Protein AF-A0A368TKE2-F1 (afdb_monomer_lite)

Radius of gyration: 15.3 Å; chains: 1; boun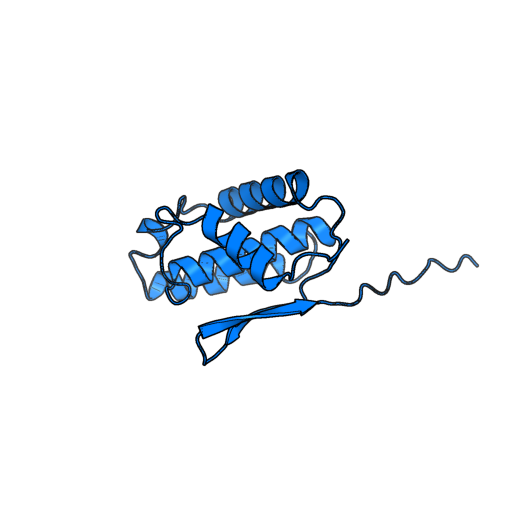ding box: 43×31×50 Å

Foldseek 3Di:
DDDDDVLVVLLVQLLVFFPDSPDACPDPLNQLSSLLLLLLLQCLQPNPVPVCNPVSVVVVVVSCVVPVCSCVGTPDPDSVVSSVVSNVVCCVPPVPDNWRWPDWDADPVRGIDTDTDDPPPVPPPDD

Structure (mmCIF, N/CA/C/O backbone):
data_AF-A0A368TKE2-F1
#
_entry.id   AF-A0A368TKE2-F1
#
loop_
_atom_site.group_PDB
_atom_site.id
_atom_site.type_symbol
_atom_site.label_atom_id
_atom_site.label_alt_id
_atom_site.label_comp_id
_atom_site.label_asym_id
_atom_site.label_entity_id
_atom_site.label_seq_id
_atom_site.pdbx_PDB_ins_code
_atom_site.Cartn_x
_atom_site.Cartn_y
_atom_site.Cartn_z
_atom_site.occupancy
_atom_site.B_iso_or_equiv
_atom_site.auth_seq_id
_atom_site.auth_comp_id
_atom_site.auth_asym_id
_atom_site.auth_atom_id
_atom_site.pdbx_PDB_model_num
ATOM 1 N N . MET A 1 1 ? -9.264 -4.136 -24.068 1.00 39.94 1 MET A N 1
ATOM 2 C CA . MET A 1 1 ? -9.585 -4.271 -22.629 1.00 39.94 1 MET A CA 1
ATOM 3 C C . MET A 1 1 ? -9.192 -2.977 -21.944 1.00 39.94 1 MET A C 1
ATOM 5 O O . MET A 1 1 ? -8.039 -2.593 -22.072 1.00 39.94 1 MET A O 1
ATOM 9 N N . ASN A 1 2 ? -10.127 -2.278 -21.294 1.00 52.50 2 ASN A N 1
ATOM 10 C CA . ASN A 1 2 ? -9.791 -1.079 -20.521 1.00 52.50 2 ASN A CA 1
ATOM 11 C C . ASN A 1 2 ? -9.019 -1.503 -19.270 1.00 52.50 2 ASN A C 1
ATOM 13 O O . ASN A 1 2 ? -9.570 -2.166 -18.392 1.00 52.50 2 ASN A O 1
ATOM 17 N N . GLU A 1 3 ? -7.743 -1.146 -19.215 1.00 75.88 3 GLU A N 1
ATOM 18 C CA . GLU A 1 3 ? -6.902 -1.351 -18.045 1.00 75.88 3 GLU A CA 1
ATOM 19 C C . GLU A 1 3 ? -7.488 -0.591 -16.842 1.00 75.88 3 GLU A C 1
ATOM 21 O O . GLU A 1 3 ? -7.908 0.566 -16.953 1.00 75.88 3 GLU A O 1
ATOM 26 N N . LYS A 1 4 ? -7.563 -1.240 -15.674 1.00 87.62 4 LYS A N 1
ATOM 27 C CA . LYS A 1 4 ? -8.101 -0.607 -14.463 1.00 87.62 4 LYS A CA 1
ATOM 28 C C . LYS A 1 4 ? -7.220 0.590 -14.077 1.00 87.62 4 LYS A C 1
ATOM 30 O O . LYS A 1 4 ? -5.990 0.508 -14.105 1.00 87.62 4 LYS A O 1
ATOM 35 N N . LYS A 1 5 ? -7.849 1.710 -13.694 1.00 92.38 5 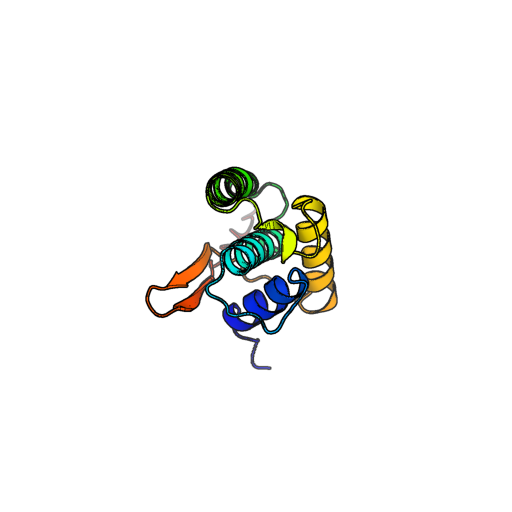LYS A N 1
ATOM 36 C CA . LYS A 1 5 ? -7.146 2.908 -13.196 1.00 92.38 5 LYS A CA 1
ATOM 37 C C . LYS A 1 5 ? -6.311 2.536 -11.966 1.00 92.38 5 LYS A C 1
ATOM 39 O O . LYS A 1 5 ? -6.881 2.001 -11.015 1.00 92.38 5 LYS A O 1
ATOM 44 N N . LEU A 1 6 ? -5.017 2.870 -11.948 1.00 93.38 6 LEU A N 1
ATOM 45 C CA . LEU A 1 6 ? -4.129 2.486 -10.841 1.00 93.38 6 LEU A CA 1
ATOM 46 C C . LEU A 1 6 ? -4.588 2.999 -9.488 1.00 93.38 6 LEU A C 1
ATOM 48 O O . LEU A 1 6 ? -4.482 2.262 -8.524 1.00 93.38 6 LEU A O 1
ATOM 52 N N . SER A 1 7 ? -5.189 4.186 -9.396 1.00 93.50 7 SER A N 1
ATOM 53 C CA . SER A 1 7 ? -5.725 4.647 -8.109 1.00 93.50 7 SER A CA 1
ATOM 54 C C . SER A 1 7 ? -6.776 3.687 -7.535 1.00 93.50 7 SER A C 1
ATOM 56 O O . SER A 1 7 ? -6.788 3.431 -6.338 1.00 93.50 7 SER A O 1
ATOM 58 N N . LYS A 1 8 ? -7.601 3.052 -8.383 1.00 93.88 8 LYS A N 1
ATOM 59 C CA . LYS A 1 8 ? -8.539 2.000 -7.953 1.00 93.88 8 LYS A CA 1
ATOM 60 C C . LYS A 1 8 ? -7.833 0.698 -7.573 1.00 93.88 8 LYS A C 1
ATOM 62 O O . LYS A 1 8 ? -8.361 -0.043 -6.751 1.00 93.88 8 LYS A O 1
ATOM 67 N N . VAL A 1 9 ? -6.701 0.388 -8.203 1.00 95.31 9 VAL A N 1
ATOM 68 C CA . VAL A 1 9 ? -5.879 -0.783 -7.860 1.00 95.31 9 VAL A CA 1
ATOM 69 C C . VAL A 1 9 ? -5.182 -0.563 -6.517 1.00 95.31 9 VAL A C 1
ATOM 71 O O . VAL A 1 9 ? -5.255 -1.430 -5.657 1.00 95.31 9 VAL A O 1
ATOM 74 N N . MET A 1 10 ? -4.608 0.619 -6.293 1.00 95.25 10 MET A N 1
ATOM 75 C CA . MET A 1 10 ? -3.947 0.987 -5.040 1.00 95.25 10 MET A CA 1
ATOM 76 C C . MET A 1 10 ? -4.918 0.978 -3.859 1.00 95.25 10 MET A C 1
ATOM 78 O O . MET A 1 10 ? -4.598 0.401 -2.829 1.00 95.25 10 MET A O 1
ATOM 82 N N . ILE A 1 11 ? -6.143 1.497 -4.030 1.00 93.88 11 ILE A N 1
ATOM 83 C CA . ILE A 1 11 ? -7.207 1.369 -3.015 1.00 93.88 11 ILE A CA 1
ATOM 84 C C . ILE A 1 11 ? -7.489 -0.099 -2.693 1.00 93.88 11 ILE A C 1
ATOM 86 O O . ILE A 1 11 ? -7.622 -0.476 -1.534 1.00 93.88 11 ILE A O 1
ATOM 90 N N . GLU A 1 12 ? -7.627 -0.932 -3.722 1.00 94.81 12 GLU A N 1
ATOM 91 C CA . GLU A 1 12 ? -7.947 -2.346 -3.547 1.00 94.81 12 GLU A CA 1
ATOM 92 C C . GLU A 1 12 ? -6.838 -3.109 -2.815 1.00 94.81 12 GLU A C 1
ATOM 94 O O . GLU A 1 12 ? -7.142 -3.959 -1.977 1.00 94.81 12 GLU A O 1
ATOM 99 N N . MET A 1 13 ? -5.578 -2.796 -3.121 1.00 96.50 13 MET A N 1
ATOM 100 C CA . MET A 1 13 ? -4.413 -3.364 -2.450 1.00 96.50 13 MET A CA 1
ATOM 101 C C . MET A 1 13 ? -4.305 -2.870 -1.007 1.00 96.50 13 MET A C 1
ATOM 103 O O . MET A 1 13 ? -4.203 -3.697 -0.108 1.00 96.50 13 MET A O 1
ATOM 107 N N . ALA A 1 14 ? -4.423 -1.563 -0.758 1.00 95.19 14 ALA A N 1
ATOM 108 C CA . ALA A 1 14 ? -4.395 -0.995 0.593 1.00 95.19 14 ALA A CA 1
ATOM 109 C C . ALA A 1 14 ? -5.466 -1.629 1.497 1.00 95.19 14 ALA A C 1
ATOM 111 O O . ALA A 1 14 ? -5.187 -2.035 2.622 1.00 95.19 14 ALA A O 1
ATOM 112 N N . LYS A 1 15 ? -6.677 -1.843 0.967 1.00 94.69 15 LYS A N 1
ATOM 113 C CA . LYS A 1 15 ? -7.768 -2.519 1.685 1.00 94.69 15 LYS A CA 1
ATOM 114 C C . LYS A 1 15 ? -7.459 -3.962 2.104 1.00 94.69 15 LYS A C 1
ATOM 116 O O . LYS A 1 15 ? -8.136 -4.464 2.992 1.00 94.69 15 LYS A O 1
ATOM 121 N N . GLN A 1 16 ? -6.460 -4.632 1.518 1.00 95.94 16 GLN A N 1
ATOM 122 C CA . GLN A 1 16 ? -6.023 -5.960 1.980 1.00 95.94 16 GLN A CA 1
ATOM 123 C C . GLN A 1 16 ? -5.286 -5.911 3.326 1.00 95.94 16 GLN A C 1
ATOM 125 O O . GLN A 1 16 ? -5.067 -6.964 3.936 1.00 95.94 16 GLN A O 1
ATOM 130 N N . LEU A 1 17 ? -4.848 -4.723 3.750 1.00 95.44 17 LEU A N 1
ATOM 131 C CA . LEU A 1 17 ? -4.086 -4.515 4.977 1.00 95.44 17 LEU A CA 1
ATOM 132 C C . LEU A 1 17 ? -4.932 -3.988 6.137 1.00 95.44 17 LEU A C 1
ATOM 134 O O . LEU A 1 17 ? -4.445 -3.983 7.259 1.00 95.44 17 LEU A O 1
ATOM 138 N N . LEU A 1 18 ? -6.182 -3.593 5.896 1.00 92.94 18 LEU A N 1
ATOM 139 C CA . LEU A 1 18 ? -7.086 -3.094 6.932 1.00 92.94 18 LEU A CA 1
ATOM 140 C C . LEU A 1 18 ? -7.874 -4.250 7.551 1.00 92.94 18 LEU A C 1
ATOM 142 O O . LEU A 1 18 ? -8.399 -5.100 6.826 1.00 92.94 18 LEU A O 1
ATOM 146 N N . LYS A 1 19 ? -8.028 -4.250 8.879 1.00 91.56 19 LYS A N 1
ATOM 147 C CA . LYS A 1 19 ? -8.955 -5.164 9.569 1.00 91.56 19 LYS A CA 1
ATOM 148 C C . LYS A 1 19 ? -10.405 -4.881 9.180 1.00 91.56 19 LYS A C 1
ATOM 150 O O . LYS A 1 19 ? -11.193 -5.818 9.056 1.00 91.56 19 LYS A O 1
ATOM 155 N N . GLN A 1 20 ? -10.741 -3.613 8.929 1.00 87.69 20 GLN A N 1
ATOM 156 C CA . GLN A 1 20 ? -12.049 -3.179 8.439 1.00 87.69 20 GLN A CA 1
ATOM 157 C C . GLN A 1 20 ? -11.927 -2.505 7.057 1.00 87.69 20 GLN A C 1
ATOM 159 O O . GLN A 1 20 ? -11.772 -1.292 6.943 1.00 87.69 20 GLN A O 1
ATOM 164 N N . PRO A 1 21 ? -12.063 -3.256 5.948 1.00 78.88 21 PRO A N 1
ATOM 165 C CA . PRO A 1 21 ? -11.838 -2.740 4.589 1.00 78.88 21 PRO A CA 1
ATOM 166 C C . PRO A 1 21 ? -12.816 -1.651 4.109 1.00 78.88 21 PRO A C 1
ATOM 168 O O . PRO A 1 21 ? -12.674 -1.140 2.991 1.00 78.88 21 PRO A O 1
ATOM 171 N N . GLN A 1 22 ? -13.855 -1.351 4.893 1.00 75.50 22 GLN A N 1
ATOM 172 C CA . GLN A 1 22 ? -14.834 -0.298 4.608 1.00 75.50 22 GLN A CA 1
ATOM 173 C C . GLN A 1 22 ? -14.462 1.052 5.233 1.00 75.50 22 GLN A C 1
ATOM 175 O O . GLN A 1 22 ? -15.147 2.036 4.959 1.00 75.50 22 GLN A O 1
ATOM 180 N N . GLU A 1 23 ? -13.393 1.110 6.031 1.00 62.75 23 GLU A N 1
ATOM 181 C CA . GLU A 1 23 ? -12.936 2.345 6.659 1.00 62.75 23 GLU A CA 1
ATOM 182 C C . GLU A 1 23 ? -12.474 3.403 5.651 1.00 62.75 23 GLU A C 1
ATOM 184 O O . GLU A 1 23 ? -12.138 3.131 4.490 1.00 62.75 23 GLU A O 1
ATOM 189 N N . ILE A 1 24 ? -12.552 4.650 6.114 1.00 60.94 24 ILE A N 1
ATOM 190 C CA . ILE A 1 24 ? -12.442 5.858 5.306 1.00 60.94 24 ILE A CA 1
ATOM 191 C C . ILE A 1 24 ? -10.986 6.038 4.842 1.00 60.94 24 ILE A C 1
ATOM 193 O O . ILE A 1 24 ? -10.076 5.932 5.659 1.00 60.94 24 ILE A O 1
ATOM 197 N N . PRO A 1 25 ? -10.744 6.400 3.567 1.00 61.03 25 PRO A N 1
ATOM 198 C CA . PRO A 1 25 ? -9.402 6.625 3.022 1.00 61.03 25 PRO A CA 1
ATOM 199 C C . PRO A 1 25 ? -8.534 7.680 3.730 1.00 61.03 25 PRO A C 1
ATOM 201 O O . PRO A 1 25 ? -7.372 7.817 3.377 1.00 61.03 25 PRO A O 1
ATOM 204 N N . SER A 1 26 ? -9.087 8.462 4.659 1.00 64.62 26 SER A N 1
ATOM 205 C CA . SER A 1 26 ? -8.412 9.589 5.312 1.00 64.62 26 SER A CA 1
ATOM 206 C C . SER A 1 26 ? -7.793 9.255 6.672 1.00 64.62 26 SER A C 1
ATOM 208 O O . SER A 1 26 ? -7.351 10.173 7.356 1.00 64.62 26 SER A O 1
ATOM 210 N N . SER A 1 27 ? -7.825 7.994 7.112 1.00 79.62 27 SER A N 1
ATOM 211 C CA . SER A 1 27 ? -7.181 7.582 8.363 1.00 79.62 27 SER A CA 1
ATOM 212 C C . SER A 1 27 ? -5.681 7.331 8.161 1.00 79.62 27 SER A C 1
ATOM 214 O O . SER A 1 27 ? -5.243 6.939 7.074 1.00 79.62 27 SER A O 1
ATOM 216 N N . GLU A 1 28 ? -4.879 7.530 9.208 1.00 88.38 28 GLU A N 1
ATOM 217 C CA . GLU A 1 28 ? -3.445 7.214 9.181 1.00 88.38 28 GLU A CA 1
ATOM 218 C C . GLU A 1 28 ? -3.161 5.735 8.845 1.00 88.38 28 GLU A C 1
ATOM 220 O O . GLU A 1 28 ? -2.318 5.492 7.972 1.00 88.38 28 GLU A O 1
ATOM 225 N N . PRO A 1 29 ? -3.919 4.746 9.371 1.00 91.06 29 PRO A N 1
ATOM 226 C CA . PRO A 1 29 ? -3.825 3.357 8.918 1.00 91.06 29 PRO A CA 1
ATOM 227 C C . PRO A 1 29 ? -4.019 3.195 7.407 1.00 91.06 29 PRO A C 1
ATOM 229 O O . PRO A 1 29 ? -3.287 2.442 6.759 1.00 91.06 29 PRO A O 1
ATOM 232 N N . PHE A 1 30 ? -4.963 3.928 6.802 1.00 91.50 30 PHE A N 1
ATOM 233 C CA . PHE A 1 30 ? -5.156 3.885 5.353 1.00 91.50 30 PHE A CA 1
ATOM 234 C C . PHE A 1 30 ? -3.971 4.504 4.602 1.00 91.50 30 PHE A C 1
ATOM 236 O O . PHE A 1 30 ? -3.546 3.958 3.581 1.00 91.50 30 PHE A O 1
ATOM 243 N N . HIS A 1 31 ? -3.415 5.616 5.091 1.00 91.06 31 HIS A N 1
ATOM 244 C CA . HIS A 1 31 ? -2.227 6.237 4.499 1.00 91.06 31 HIS A CA 1
ATOM 245 C C . HIS A 1 31 ? -1.035 5.271 4.503 1.00 91.06 31 HIS A C 1
ATOM 247 O O . HIS A 1 31 ? -0.389 5.089 3.468 1.00 91.06 31 HIS A O 1
ATOM 253 N N . VAL A 1 32 ? -0.795 4.591 5.628 1.00 92.94 32 VAL A N 1
ATOM 254 C CA . VAL A 1 32 ? 0.244 3.560 5.750 1.00 92.94 32 VAL A CA 1
ATOM 255 C C . VAL A 1 32 ? -0.036 2.389 4.810 1.00 92.94 32 VAL A C 1
ATOM 257 O O . VAL A 1 32 ? 0.846 1.977 4.057 1.00 92.94 32 VAL A O 1
ATOM 260 N N . ALA A 1 33 ? -1.273 1.895 4.755 1.00 94.75 33 ALA A N 1
ATOM 261 C CA . ALA A 1 33 ? -1.643 0.819 3.842 1.00 94.75 33 ALA A CA 1
ATOM 262 C C . ALA A 1 33 ? -1.438 1.196 2.360 1.00 94.75 33 ALA A C 1
ATOM 264 O O . ALA A 1 33 ? -0.986 0.369 1.563 1.00 94.75 33 ALA A O 1
ATOM 265 N N . LEU A 1 34 ? -1.737 2.443 1.980 1.00 94.25 34 LEU A N 1
ATOM 266 C CA . LEU A 1 34 ? -1.539 2.961 0.624 1.00 94.25 34 LEU A CA 1
ATOM 267 C C . LEU A 1 34 ? -0.051 3.103 0.272 1.00 94.25 34 LEU A C 1
ATOM 269 O O . LEU A 1 34 ? 0.354 2.780 -0.851 1.00 94.25 34 LEU A O 1
ATOM 273 N N . LEU A 1 35 ? 0.766 3.545 1.230 1.00 93.56 35 LEU A N 1
ATOM 274 C CA . LEU A 1 35 ? 2.218 3.612 1.092 1.00 93.56 35 LEU A CA 1
ATOM 275 C C . LEU A 1 35 ? 2.808 2.215 0.858 1.00 93.56 35 LEU A C 1
ATOM 277 O O . LEU A 1 35 ? 3.494 1.998 -0.141 1.00 93.56 35 LEU A O 1
ATOM 281 N N . LEU A 1 36 ? 2.462 1.243 1.708 1.00 94.94 36 LEU A N 1
ATOM 282 C CA . LEU A 1 36 ? 2.916 -0.146 1.580 1.00 94.94 36 LEU A CA 1
ATOM 283 C C . LEU A 1 36 ? 2.449 -0.788 0.266 1.00 94.94 36 LEU A C 1
ATOM 285 O O . LEU A 1 36 ? 3.209 -1.518 -0.371 1.00 94.94 36 LEU A O 1
ATOM 289 N N . ALA A 1 37 ? 1.231 -0.482 -0.193 1.00 95.75 37 ALA A N 1
ATOM 290 C CA . ALA A 1 37 ? 0.739 -0.936 -1.494 1.00 95.75 37 ALA A CA 1
ATOM 291 C C . ALA A 1 37 ? 1.552 -0.383 -2.666 1.00 95.75 37 ALA A C 1
ATOM 293 O O . ALA A 1 37 ? 1.822 -1.114 -3.620 1.00 95.75 37 ALA A O 1
ATOM 294 N N . THR A 1 38 ? 1.980 0.873 -2.573 1.00 94.31 38 THR A N 1
ATOM 295 C CA . THR A 1 38 ? 2.829 1.510 -3.586 1.00 94.31 38 THR A CA 1
ATOM 296 C C . THR A 1 38 ? 4.213 0.863 -3.628 1.00 94.31 38 THR A C 1
ATOM 298 O O . THR A 1 38 ? 4.698 0.524 -4.709 1.00 94.31 38 THR A O 1
ATOM 301 N N . VAL A 1 39 ? 4.817 0.618 -2.459 1.00 93.50 39 VAL A N 1
ATOM 302 C CA . VAL A 1 39 ? 6.108 -0.081 -2.334 1.00 93.50 39 VAL A CA 1
ATOM 303 C C . VAL A 1 39 ? 6.015 -1.490 -2.919 1.00 93.50 39 VAL A C 1
ATOM 305 O O . VAL A 1 39 ? 6.802 -1.851 -3.791 1.00 93.50 39 VAL A O 1
ATOM 308 N N . ALA A 1 40 ? 5.012 -2.272 -2.511 1.00 94.88 40 ALA A N 1
ATOM 309 C CA . ALA A 1 40 ? 4.803 -3.627 -3.013 1.00 94.88 40 ALA A CA 1
ATOM 310 C C . ALA A 1 40 ? 4.597 -3.665 -4.534 1.00 94.88 40 ALA A C 1
ATOM 312 O O . ALA A 1 40 ? 5.148 -4.529 -5.217 1.00 94.88 40 ALA A O 1
ATOM 313 N N . TRP A 1 41 ? 3.822 -2.721 -5.073 1.00 94.75 41 TRP A N 1
ATOM 314 C CA . TRP A 1 41 ? 3.598 -2.608 -6.508 1.00 94.75 41 TRP A CA 1
ATOM 315 C C . TRP A 1 41 ? 4.902 -2.378 -7.272 1.00 94.75 41 TRP A C 1
ATOM 317 O O . TRP A 1 41 ? 5.204 -3.124 -8.207 1.00 94.75 41 TRP A O 1
ATOM 327 N N . ASN A 1 42 ? 5.683 -1.377 -6.860 1.00 92.12 42 ASN A N 1
ATOM 328 C CA . ASN A 1 42 ? 6.929 -1.025 -7.530 1.00 92.12 42 ASN A CA 1
ATOM 329 C C . ASN A 1 42 ? 7.988 -2.119 -7.381 1.00 92.12 42 ASN A C 1
ATOM 331 O O . ASN A 1 42 ? 8.591 -2.481 -8.388 1.00 92.12 42 ASN A O 1
ATOM 335 N N . ARG A 1 43 ? 8.151 -2.735 -6.202 1.00 91.94 43 ARG A N 1
ATOM 336 C CA . ARG A 1 43 ? 9.075 -3.872 -6.020 1.00 91.94 43 ARG A CA 1
ATOM 337 C C . ARG A 1 43 ? 8.804 -5.010 -7.008 1.00 91.94 43 ARG A C 1
ATOM 339 O O . ARG A 1 43 ? 9.731 -5.617 -7.531 1.00 91.94 43 ARG A O 1
ATOM 346 N N . GLU A 1 44 ? 7.541 -5.249 -7.356 1.00 92.12 44 GLU A N 1
ATOM 347 C CA . GLU A 1 44 ? 7.169 -6.232 -8.382 1.00 92.12 44 GLU A CA 1
ATOM 348 C C . GLU A 1 44 ? 7.337 -5.759 -9.836 1.00 92.12 44 GLU A C 1
ATOM 350 O O . GLU A 1 44 ? 7.210 -6.574 -10.746 1.00 92.12 44 GLU A O 1
ATOM 355 N N . VAL A 1 45 ? 7.497 -4.460 -10.102 1.00 90.88 45 VAL A N 1
ATOM 356 C CA . VAL A 1 45 ? 7.698 -3.927 -11.466 1.00 90.88 45 VAL A CA 1
ATOM 357 C C . VAL A 1 45 ? 9.179 -3.703 -11.763 1.00 90.88 45 VAL A C 1
ATOM 359 O O . VAL A 1 45 ? 9.637 -4.053 -12.849 1.00 90.88 45 VAL A O 1
ATOM 362 N N . VAL A 1 46 ? 9.910 -3.106 -10.821 1.00 87.81 46 VAL A N 1
ATOM 363 C CA . VAL A 1 46 ? 11.287 -2.626 -11.012 1.00 87.81 46 VAL A CA 1
ATOM 364 C C . VAL A 1 46 ? 12.324 -3.363 -10.155 1.00 87.81 46 VAL A C 1
ATOM 366 O O . VAL A 1 46 ? 13.514 -3.200 -10.401 1.00 87.81 46 VAL A O 1
ATOM 369 N N . GLY A 1 47 ? 11.896 -4.210 -9.213 1.00 86.75 47 GLY A N 1
ATOM 370 C CA . GLY A 1 47 ? 12.777 -4.971 -8.321 1.00 86.75 47 GLY A CA 1
ATOM 371 C C . GLY A 1 47 ? 13.000 -4.320 -6.952 1.00 86.75 47 GLY A C 1
ATOM 372 O O . GLY A 1 47 ? 12.521 -3.219 -6.669 1.00 86.75 47 GLY A O 1
ATOM 373 N N . ASP A 1 48 ? 13.730 -5.028 -6.089 1.00 82.62 48 ASP A N 1
ATOM 374 C CA . ASP A 1 48 ? 13.978 -4.622 -4.698 1.00 82.62 48 ASP A CA 1
ATOM 375 C C . ASP A 1 48 ? 15.066 -3.531 -4.570 1.00 82.62 48 ASP A C 1
ATOM 377 O O . ASP A 1 48 ? 15.087 -2.809 -3.577 1.00 82.62 48 ASP A O 1
ATOM 381 N N . ASP A 1 49 ? 15.880 -3.317 -5.611 1.00 69.19 49 ASP A N 1
ATOM 382 C CA . ASP A 1 49 ? 16.959 -2.310 -5.650 1.00 69.19 49 ASP A CA 1
ATOM 383 C C . ASP A 1 49 ? 16.471 -0.877 -5.938 1.00 69.19 49 ASP A C 1
ATOM 385 O O . ASP A 1 49 ? 17.269 0.053 -6.097 1.00 69.19 49 ASP A O 1
ATOM 389 N N . PHE A 1 50 ? 15.158 -0.666 -6.054 1.00 64.88 50 PHE A N 1
ATOM 390 C CA . PHE A 1 50 ? 14.611 0.662 -6.302 1.00 64.88 50 PHE A CA 1
ATOM 391 C C . PHE A 1 50 ? 14.910 1.580 -5.108 1.00 64.88 50 PHE A C 1
ATOM 393 O O . PHE A 1 50 ? 14.376 1.377 -4.020 1.00 64.88 50 PHE A O 1
ATOM 400 N N . GLN A 1 51 ? 15.756 2.597 -5.329 1.00 52.84 51 GLN A N 1
ATOM 401 C CA . GLN A 1 51 ? 16.381 3.477 -4.321 1.00 52.84 51 GLN A CA 1
ATOM 402 C C . GLN A 1 51 ? 15.431 4.101 -3.281 1.00 52.84 51 GLN A C 1
ATOM 404 O O . GLN A 1 51 ? 15.894 4.573 -2.249 1.00 52.84 51 GLN A O 1
ATOM 409 N N . SER A 1 52 ? 14.115 4.112 -3.512 1.00 53.91 52 SER A N 1
ATOM 410 C CA . SER A 1 52 ? 13.126 4.617 -2.554 1.00 53.91 52 SER A CA 1
ATOM 411 C C . SER A 1 52 ? 12.546 3.553 -1.611 1.00 53.91 52 SER A C 1
ATOM 413 O O . SER A 1 52 ? 11.636 3.869 -0.845 1.00 53.91 52 SER A O 1
ATOM 415 N N . ASN A 1 53 ? 13.012 2.301 -1.680 1.00 57.97 53 ASN A N 1
ATOM 416 C CA . ASN A 1 53 ? 12.459 1.180 -0.916 1.00 57.97 53 ASN A CA 1
ATOM 417 C C . ASN A 1 53 ? 12.722 1.234 0.588 1.00 57.97 53 ASN A C 1
ATOM 419 O O . ASN A 1 53 ? 12.069 0.471 1.284 1.00 57.97 53 ASN A O 1
ATOM 423 N N . ASP A 1 54 ? 13.587 2.121 1.083 1.00 63.69 54 ASP A N 1
ATOM 424 C CA . ASP A 1 54 ? 13.890 2.216 2.520 1.00 63.69 54 ASP A CA 1
ATOM 425 C C . ASP A 1 54 ? 13.288 3.463 3.187 1.00 63.69 54 ASP A C 1
ATOM 427 O O . ASP A 1 54 ? 13.046 3.470 4.392 1.00 63.69 54 ASP A O 1
ATOM 431 N N . HIS A 1 55 ? 12.943 4.501 2.417 1.00 76.50 55 HIS A N 1
ATOM 432 C CA . HIS A 1 55 ? 12.395 5.747 2.975 1.00 76.50 55 HIS A CA 1
ATOM 433 C C . HIS A 1 55 ? 10.975 5.605 3.537 1.00 76.50 55 HIS A C 1
ATOM 435 O O . HIS A 1 55 ? 10.525 6.452 4.308 1.00 76.50 55 HIS A O 1
ATOM 441 N N . TYR A 1 56 ? 10.247 4.549 3.163 1.00 81.38 56 TYR A N 1
ATOM 442 C CA . TYR A 1 56 ? 8.894 4.339 3.673 1.00 81.38 56 TYR A CA 1
ATOM 443 C C . TYR A 1 56 ? 8.898 4.012 5.175 1.00 81.38 56 TYR A C 1
ATOM 445 O O . TYR A 1 56 ? 7.958 4.388 5.871 1.00 81.38 56 TYR A O 1
ATOM 453 N N . TYR A 1 57 ? 9.954 3.364 5.686 1.00 85.62 57 TYR A N 1
ATOM 454 C CA . TYR A 1 57 ? 10.080 3.063 7.111 1.00 85.62 57 TYR A CA 1
ATOM 455 C C . TYR A 1 57 ? 10.175 4.325 7.954 1.00 85.62 57 TYR A C 1
ATOM 457 O O . TYR A 1 57 ? 9.519 4.410 8.988 1.00 85.62 57 TYR A O 1
ATOM 465 N N . ASP A 1 58 ? 10.967 5.303 7.513 1.00 87.75 58 ASP A N 1
ATOM 466 C CA . ASP A 1 58 ? 11.114 6.569 8.229 1.00 87.75 58 ASP A CA 1
ATOM 467 C C . ASP A 1 58 ? 9.776 7.312 8.286 1.00 87.75 58 ASP A C 1
ATOM 469 O O . ASP A 1 58 ? 9.379 7.786 9.347 1.00 87.75 58 ASP A O 1
ATOM 473 N N . LEU A 1 59 ? 9.027 7.329 7.178 1.00 87.69 59 LEU A N 1
ATOM 474 C CA . LEU A 1 59 ? 7.699 7.942 7.138 1.00 87.69 59 LEU A CA 1
ATOM 475 C C . LEU A 1 59 ? 6.708 7.240 8.078 1.00 87.69 59 LEU A C 1
ATOM 477 O O . LEU A 1 59 ? 5.991 7.909 8.816 1.00 87.69 59 LEU A O 1
ATOM 481 N N . ILE A 1 60 ? 6.681 5.904 8.087 1.00 90.62 60 ILE A N 1
ATOM 482 C CA . ILE A 1 60 ? 5.818 5.136 8.997 1.00 90.62 60 ILE A CA 1
ATOM 483 C C . ILE A 1 60 ? 6.204 5.381 10.457 1.00 90.62 60 ILE A C 1
ATOM 485 O O . ILE A 1 60 ? 5.322 5.563 11.287 1.00 90.62 60 ILE A O 1
ATOM 489 N N . ARG A 1 61 ? 7.502 5.437 10.772 1.00 89.88 61 ARG A N 1
ATOM 490 C CA . ARG A 1 61 ? 7.984 5.731 12.130 1.00 89.88 61 ARG A CA 1
ATOM 491 C C . ARG A 1 61 ? 7.570 7.116 12.609 1.00 89.88 61 ARG A C 1
ATOM 493 O O . ARG A 1 61 ? 7.292 7.279 13.791 1.00 89.88 61 ARG A O 1
ATOM 500 N N . GLU A 1 62 ? 7.545 8.116 11.731 1.00 90.12 62 GLU A N 1
ATOM 501 C CA . GLU A 1 62 ? 7.029 9.440 12.094 1.00 90.12 62 GLU A CA 1
ATOM 502 C C . GLU A 1 62 ? 5.521 9.401 12.375 1.00 90.12 62 GLU A C 1
ATOM 504 O O . GLU A 1 62 ? 5.084 9.984 13.361 1.00 90.12 62 GLU A O 1
ATOM 509 N N . ILE A 1 63 ? 4.736 8.661 11.584 1.00 88.50 63 ILE A N 1
ATOM 510 C CA . ILE A 1 63 ? 3.292 8.478 11.826 1.00 88.50 63 ILE A CA 1
ATOM 511 C C . ILE A 1 63 ? 3.056 7.759 13.165 1.00 88.50 63 ILE A C 1
ATOM 513 O O . ILE A 1 63 ? 2.307 8.244 14.005 1.00 88.50 63 ILE A O 1
ATOM 517 N N . GLU A 1 64 ? 3.765 6.658 13.418 1.00 90.06 64 GLU A N 1
ATOM 518 C CA . GLU A 1 64 ? 3.661 5.873 14.657 1.00 90.06 64 GLU A CA 1
ATOM 519 C C . GLU A 1 64 ? 3.950 6.703 15.921 1.00 90.06 64 GLU A C 1
ATOM 521 O O . GLU A 1 64 ? 3.341 6.485 16.968 1.00 90.06 64 GLU A O 1
ATOM 526 N N . LYS A 1 65 ? 4.847 7.695 15.845 1.00 90.06 65 LYS A N 1
ATOM 527 C CA . LYS A 1 65 ? 5.098 8.616 16.968 1.00 90.06 65 LYS A CA 1
ATOM 528 C C . LYS A 1 65 ? 3.886 9.488 17.307 1.00 90.06 65 LYS A C 1
ATOM 530 O O . LYS A 1 65 ? 3.782 9.946 18.446 1.00 90.06 65 LYS A O 1
ATOM 535 N N . HIS A 1 66 ? 3.023 9.764 16.332 1.00 86.88 66 HIS A N 1
ATOM 536 C CA . HIS A 1 66 ? 1.857 10.633 16.472 1.00 86.88 66 HIS A CA 1
ATOM 537 C C . HIS A 1 66 ? 0.556 9.861 16.719 1.00 86.88 66 HIS A C 1
ATOM 539 O O . HIS A 1 66 ? -0.322 10.396 17.398 1.00 86.88 66 HIS A O 1
ATOM 545 N N . ASP A 1 67 ? 0.472 8.609 16.267 1.00 85.62 67 ASP A N 1
ATOM 546 C CA . ASP A 1 67 ? -0.658 7.711 16.499 1.00 85.62 67 ASP A CA 1
ATOM 547 C C . ASP A 1 67 ? -0.204 6.377 17.125 1.00 85.62 67 ASP A C 1
ATOM 549 O O . ASP A 1 67 ? 0.143 5.422 16.423 1.00 85.62 67 ASP A O 1
ATOM 553 N N . PRO A 1 68 ? -0.234 6.276 18.469 1.00 79.75 68 PRO A N 1
ATOM 554 C CA .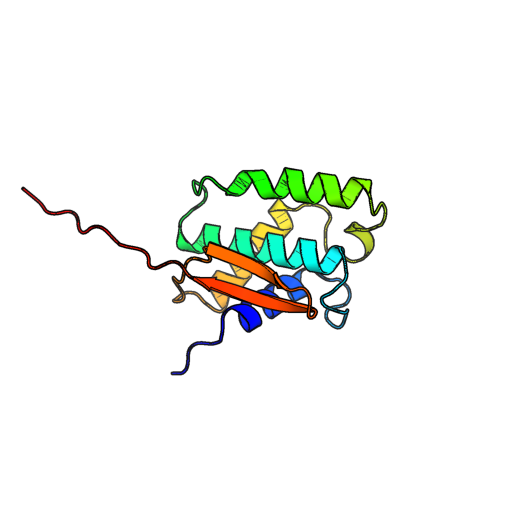 PRO A 1 68 ? 0.151 5.063 19.187 1.00 79.75 68 PRO A CA 1
ATOM 555 C C . PRO A 1 68 ? -0.734 3.842 18.902 1.00 79.75 68 PRO A C 1
ATOM 557 O O . PRO A 1 68 ? -0.349 2.734 19.275 1.00 79.75 68 PRO A O 1
ATOM 560 N N . VAL A 1 69 ? -1.917 4.026 18.301 1.00 87.12 69 VAL A N 1
ATOM 561 C CA . VAL A 1 69 ? -2.861 2.942 17.978 1.00 87.12 69 VAL A CA 1
ATOM 562 C C . VAL A 1 69 ? -2.924 2.645 16.478 1.00 87.12 69 VAL A C 1
ATOM 564 O O . VAL A 1 69 ? -3.729 1.819 16.058 1.00 87.12 69 VAL A O 1
ATOM 567 N N . LEU A 1 70 ? -2.022 3.223 15.674 1.00 89.00 70 LEU A N 1
ATOM 568 C CA . LEU A 1 70 ? -1.917 3.028 14.220 1.00 89.00 70 LEU A CA 1
ATOM 569 C C . LEU A 1 70 ? -2.081 1.562 13.777 1.00 89.00 70 LEU A C 1
ATOM 571 O O . LEU A 1 70 ? -2.749 1.248 12.789 1.00 89.00 70 LEU A O 1
ATOM 575 N N . TRP A 1 71 ? -1.431 0.645 14.493 1.00 92.50 71 TRP A N 1
ATOM 576 C CA . TRP A 1 71 ? -1.386 -0.773 14.138 1.00 92.50 71 TRP A CA 1
ATOM 577 C C . TRP A 1 71 ? -2.657 -1.543 14.506 1.00 92.50 71 TRP A C 1
ATOM 579 O O . TRP A 1 71 ? -2.877 -2.642 13.987 1.00 92.50 71 TRP A O 1
ATOM 589 N N . ASP A 1 72 ? -3.511 -0.989 15.369 1.00 91.81 72 ASP A N 1
ATOM 590 C CA . ASP A 1 72 ? -4.729 -1.657 15.824 1.00 91.81 72 ASP A CA 1
ATOM 591 C C . ASP A 1 72 ? -5.742 -1.836 14.693 1.00 91.81 72 ASP A C 1
ATOM 593 O O . ASP A 1 72 ? -6.499 -2.806 14.723 1.00 91.81 72 ASP A O 1
ATOM 597 N N . ASP A 1 73 ? -5.669 -1.024 13.639 1.00 91.44 73 ASP A N 1
ATOM 598 C CA . ASP A 1 73 ? -6.555 -1.114 12.471 1.00 91.44 73 ASP A CA 1
ATOM 599 C C . ASP A 1 73 ? -5.930 -1.874 11.287 1.00 91.44 73 ASP A C 1
ATOM 601 O O . ASP A 1 73 ? -6.618 -2.238 10.324 1.00 91.44 73 ASP A O 1
ATOM 605 N N . LEU A 1 74 ? -4.636 -2.198 11.370 1.00 92.75 74 LEU A N 1
ATOM 606 C CA . LEU A 1 74 ? -3.909 -2.967 10.361 1.00 92.75 74 LEU A CA 1
ATOM 607 C C . LEU A 1 74 ? -3.869 -4.463 10.696 1.00 92.75 74 LEU A C 1
ATOM 609 O O . LEU A 1 74 ? -3.923 -4.887 11.849 1.00 92.75 74 LEU A O 1
ATOM 613 N N . VAL A 1 75 ? -3.764 -5.303 9.666 1.00 94.50 75 VAL A N 1
ATOM 614 C CA . VAL A 1 75 ? -3.706 -6.772 9.809 1.00 94.50 75 VAL A CA 1
ATOM 615 C C . VAL A 1 75 ? -2.403 -7.276 10.441 1.00 94.50 75 VAL A C 1
ATOM 617 O O . VAL A 1 75 ? -2.345 -8.433 10.851 1.00 94.50 75 VAL A O 1
ATOM 620 N N . SER A 1 76 ? -1.359 -6.448 10.478 1.00 94.94 76 SER A N 1
ATOM 621 C CA . SER A 1 76 ? -0.055 -6.742 11.077 1.00 94.94 76 SER A CA 1
ATOM 622 C C . SER A 1 76 ? 0.688 -5.435 11.368 1.00 94.94 76 SER A C 1
ATOM 624 O O . SER A 1 76 ? 0.424 -4.425 10.718 1.00 94.94 76 SER A O 1
ATOM 626 N N . SER A 1 77 ? 1.649 -5.472 12.292 1.00 92.31 77 SER A N 1
ATOM 627 C CA . SER A 1 77 ? 2.657 -4.418 12.485 1.00 92.31 77 SER A CA 1
ATOM 628 C C . SER A 1 77 ? 3.964 -4.684 11.723 1.00 92.31 77 SER A C 1
ATOM 630 O O . SER A 1 77 ? 4.836 -3.823 11.644 1.00 92.31 77 SER A O 1
ATOM 632 N N . ASP A 1 78 ? 4.107 -5.866 11.116 1.00 94.31 78 ASP A N 1
ATOM 633 C CA . ASP A 1 78 ? 5.250 -6.207 10.269 1.00 94.31 78 ASP A CA 1
ATOM 634 C C . ASP A 1 78 ? 5.027 -5.692 8.838 1.00 94.31 78 ASP A C 1
ATOM 636 O O . ASP A 1 78 ? 4.273 -6.271 8.044 1.00 94.31 78 ASP A O 1
ATOM 640 N N . CYS A 1 79 ? 5.700 -4.587 8.512 1.00 93.00 79 CYS A N 1
ATOM 641 C CA . CYS A 1 79 ? 5.629 -3.949 7.201 1.00 93.00 79 CYS A CA 1
ATOM 642 C C . CYS A 1 79 ? 6.092 -4.862 6.059 1.00 93.00 79 CYS A C 1
ATOM 644 O O . CYS A 1 79 ? 5.460 -4.869 5.003 1.00 93.00 79 CYS A O 1
ATOM 646 N N . GLU A 1 80 ? 7.148 -5.656 6.248 1.00 92.94 80 GLU A N 1
ATOM 647 C CA . GLU A 1 80 ? 7.683 -6.519 5.185 1.00 92.94 80 GLU A CA 1
ATOM 648 C C . GLU A 1 80 ? 6.789 -7.736 4.955 1.00 92.94 80 GLU A C 1
ATOM 650 O O . GLU A 1 80 ? 6.583 -8.146 3.807 1.00 92.94 80 GLU A O 1
ATOM 655 N N . ALA A 1 81 ? 6.162 -8.264 6.010 1.00 95.69 81 ALA A N 1
ATOM 656 C CA . ALA A 1 81 ? 5.116 -9.273 5.862 1.00 95.69 81 ALA A CA 1
ATOM 657 C C . ALA A 1 81 ? 3.914 -8.727 5.070 1.00 95.69 81 ALA A C 1
ATOM 659 O O . ALA A 1 81 ? 3.395 -9.397 4.169 1.00 95.69 81 ALA A O 1
ATOM 660 N N . MET A 1 82 ? 3.488 -7.490 5.348 1.00 96.50 82 MET A N 1
ATOM 661 C CA . MET A 1 82 ? 2.403 -6.838 4.606 1.00 96.50 82 MET A CA 1
ATOM 662 C C . MET A 1 82 ? 2.777 -6.547 3.149 1.00 96.50 82 MET A C 1
ATOM 664 O O . MET A 1 82 ? 1.981 -6.825 2.249 1.00 96.50 82 MET A O 1
ATOM 668 N N . ILE A 1 83 ? 3.990 -6.055 2.886 1.00 95.50 83 ILE A N 1
ATOM 669 C CA . ILE A 1 83 ? 4.500 -5.863 1.524 1.00 95.50 83 ILE A CA 1
ATOM 670 C C . ILE A 1 83 ? 4.517 -7.198 0.784 1.00 95.50 83 ILE A C 1
ATOM 672 O O . ILE A 1 83 ? 3.984 -7.283 -0.319 1.00 95.50 83 ILE A O 1
ATOM 676 N N . SER A 1 84 ? 5.044 -8.258 1.396 1.00 96.00 84 SER A N 1
ATOM 677 C CA . SER A 1 84 ? 5.094 -9.598 0.799 1.00 96.00 84 SER A CA 1
ATOM 678 C C . SER A 1 84 ? 3.702 -10.110 0.411 1.00 96.00 84 SER A C 1
ATOM 680 O O . SER A 1 84 ? 3.511 -10.565 -0.722 1.00 96.00 84 SER A O 1
ATOM 682 N N . LYS A 1 85 ? 2.704 -9.936 1.291 1.00 97.62 85 LYS A N 1
ATOM 683 C CA . LYS A 1 85 ? 1.289 -10.238 1.007 1.00 97.62 85 LYS A CA 1
ATOM 684 C C . LYS A 1 85 ? 0.768 -9.462 -0.208 1.00 97.62 85 LYS A C 1
ATOM 686 O O . LYS A 1 85 ? 0.087 -10.022 -1.068 1.00 97.62 85 LYS A O 1
ATOM 691 N N . LEU A 1 86 ? 1.077 -8.170 -0.307 1.00 97.75 86 LEU A N 1
ATOM 692 C CA . LEU A 1 86 ? 0.630 -7.332 -1.424 1.00 97.75 86 LEU A CA 1
ATOM 693 C C . LEU A 1 86 ? 1.351 -7.640 -2.740 1.00 97.75 86 LEU A C 1
ATOM 695 O O . LEU A 1 86 ? 0.726 -7.584 -3.801 1.00 97.75 86 LEU A O 1
ATOM 699 N N . ARG A 1 87 ? 2.634 -8.013 -2.688 1.00 96.00 87 ARG A N 1
ATOM 700 C CA . ARG A 1 87 ? 3.391 -8.492 -3.852 1.00 96.00 87 ARG A CA 1
ATOM 701 C C . ARG A 1 87 ? 2.740 -9.752 -4.425 1.00 96.00 87 ARG A C 1
ATOM 703 O O . ARG A 1 87 ? 2.497 -9.831 -5.627 1.00 96.00 87 ARG A O 1
ATOM 710 N N . GLU A 1 88 ? 2.374 -10.703 -3.565 1.00 97.44 88 GLU A N 1
ATOM 711 C CA . GLU A 1 88 ? 1.634 -11.904 -3.970 1.00 97.44 88 GLU A CA 1
ATOM 712 C C . GLU A 1 88 ? 0.274 -11.558 -4.590 1.00 97.44 88 GLU A C 1
ATOM 714 O O . GLU A 1 88 ? -0.057 -12.031 -5.680 1.00 97.44 88 GLU A O 1
ATOM 719 N N . TYR A 1 89 ? -0.483 -10.665 -3.949 1.00 97.06 89 TYR A N 1
ATOM 720 C CA . TYR A 1 89 ? -1.761 -10.192 -4.474 1.00 97.06 89 TYR A CA 1
ATOM 721 C C . TYR A 1 89 ? -1.624 -9.587 -5.881 1.00 97.06 89 TYR A C 1
ATOM 723 O O . TYR A 1 89 ? -2.412 -9.905 -6.780 1.00 97.06 89 TYR A O 1
ATOM 731 N N . LYS A 1 90 ? -0.599 -8.750 -6.103 1.00 95.81 90 LYS A N 1
ATOM 732 C CA . LYS A 1 90 ? -0.303 -8.176 -7.420 1.00 95.81 90 LYS A CA 1
ATOM 733 C C . LYS A 1 90 ? 0.008 -9.270 -8.441 1.00 95.81 90 LYS A C 1
ATOM 735 O O . LYS A 1 90 ? -0.596 -9.252 -9.511 1.00 95.81 90 LYS A O 1
ATOM 740 N N . ARG A 1 91 ? 0.889 -10.229 -8.133 1.00 95.38 91 ARG A N 1
ATOM 741 C CA . ARG A 1 91 ? 1.222 -11.333 -9.058 1.00 95.38 91 ARG A CA 1
ATOM 742 C C . ARG A 1 91 ? -0.004 -12.133 -9.466 1.00 95.38 91 ARG A C 1
ATOM 744 O O . ARG A 1 91 ? -0.160 -12.442 -10.641 1.00 95.38 91 ARG A O 1
ATOM 751 N N . ASN A 1 92 ? -0.895 -12.415 -8.522 1.00 96.00 92 ASN A N 1
ATOM 752 C CA . ASN A 1 92 ? -2.078 -13.228 -8.786 1.00 96.00 92 ASN A CA 1
ATOM 753 C C . ASN A 1 92 ? -3.121 -12.498 -9.647 1.00 96.00 92 ASN A C 1
ATOM 755 O O . ASN A 1 92 ? -3.823 -13.134 -10.430 1.00 96.00 92 ASN A O 1
ATOM 759 N N . LYS A 1 93 ? -3.242 -11.169 -9.515 1.00 95.81 93 LYS A N 1
ATOM 760 C CA . LYS A 1 93 ? -4.352 -10.407 -10.115 1.00 95.81 93 LYS A CA 1
ATOM 761 C C . LYS A 1 93 ? -3.957 -9.465 -11.253 1.00 95.81 93 LYS A C 1
ATOM 763 O O . LYS A 1 93 ? -4.783 -9.163 -12.112 1.00 95.81 93 LYS A O 1
ATOM 768 N N . TYR A 1 94 ? -2.712 -9.003 -11.264 1.00 94.19 94 TYR A N 1
ATOM 769 C CA . TYR A 1 94 ? -2.198 -7.950 -12.144 1.00 94.19 94 TYR A CA 1
ATOM 770 C C . TYR A 1 94 ? -0.828 -8.317 -12.743 1.00 94.19 94 TYR A C 1
ATOM 772 O O . TYR A 1 94 ? -0.004 -7.438 -12.977 1.00 94.19 94 TYR A O 1
ATOM 780 N N . LEU A 1 95 ? -0.576 -9.607 -13.009 1.00 88.12 95 LEU A N 1
ATOM 781 C CA . LEU A 1 95 ? 0.720 -10.126 -13.482 1.00 88.12 95 LEU A CA 1
ATOM 782 C C . LEU A 1 95 ? 1.306 -9.369 -14.687 1.00 88.12 95 LEU A C 1
ATOM 784 O O . LEU A 1 95 ? 2.513 -9.174 -14.768 1.00 88.12 95 LEU A O 1
ATOM 788 N N . GLY A 1 96 ? 0.454 -8.959 -15.630 1.00 88.12 96 GLY A N 1
ATOM 789 C CA . GLY A 1 96 ? 0.869 -8.262 -16.852 1.00 88.12 96 GLY A CA 1
ATOM 790 C C . GLY A 1 96 ? 0.994 -6.744 -16.717 1.00 88.12 96 GLY A C 1
ATOM 791 O O . GLY A 1 96 ? 1.362 -6.089 -17.689 1.00 88.12 96 GLY A O 1
ATOM 792 N N . ASP A 1 97 ? 0.662 -6.173 -15.558 1.00 92.12 97 ASP A N 1
ATOM 793 C CA . ASP A 1 97 ? 0.730 -4.732 -15.343 1.00 92.12 97 ASP A CA 1
ATOM 794 C C . ASP A 1 97 ? 2.140 -4.328 -14.896 1.00 92.12 97 ASP A C 1
ATOM 796 O O . ASP A 1 97 ? 2.604 -4.636 -13.790 1.00 92.12 97 ASP A O 1
ATOM 800 N N . THR A 1 98 ? 2.837 -3.653 -15.807 1.00 92.00 98 THR A N 1
ATOM 801 C CA . THR A 1 98 ? 4.227 -3.216 -15.646 1.00 92.00 98 THR A CA 1
ATOM 802 C C . THR A 1 98 ? 4.342 -1.704 -15.482 1.00 92.00 98 THR A C 1
ATOM 804 O O . THR A 1 98 ? 5.410 -1.144 -15.725 1.00 92.00 98 THR A O 1
ATOM 807 N N . ARG A 1 99 ? 3.245 -1.007 -15.160 1.00 92.31 99 ARG A N 1
ATOM 808 C CA . ARG A 1 99 ? 3.275 0.444 -14.949 1.00 92.31 99 ARG A CA 1
ATOM 809 C C . ARG A 1 99 ? 4.032 0.747 -13.663 1.00 92.31 99 ARG A C 1
ATOM 811 O O . ARG A 1 99 ? 3.629 0.297 -12.601 1.00 92.31 99 ARG A O 1
ATOM 818 N N . GLU A 1 100 ? 5.102 1.523 -13.736 1.00 91.19 100 GLU A N 1
ATOM 819 C CA . GLU A 1 100 ? 5.818 2.003 -12.551 1.00 91.19 100 GLU A CA 1
ATOM 820 C C . GLU A 1 100 ? 5.067 3.189 -11.934 1.00 91.19 100 GLU A C 1
ATOM 822 O O . GLU A 1 100 ? 4.658 4.106 -12.653 1.00 91.19 100 GLU A O 1
ATOM 827 N N . ILE A 1 101 ? 4.881 3.192 -10.613 1.00 91.38 101 ILE A N 1
ATOM 828 C CA . ILE A 1 101 ? 4.267 4.312 -9.896 1.00 91.38 101 ILE A CA 1
ATOM 829 C C . ILE A 1 101 ? 5.363 5.290 -9.469 1.00 91.38 101 ILE A C 1
ATOM 831 O O . ILE A 1 101 ? 6.213 4.959 -8.653 1.00 91.38 101 ILE A O 1
ATOM 835 N N . VAL A 1 102 ? 5.305 6.520 -9.979 1.00 89.00 102 VAL A N 1
ATOM 836 C CA . VAL A 1 102 ? 6.222 7.611 -9.595 1.00 89.00 102 VAL A CA 1
ATOM 837 C C . VAL A 1 102 ? 5.741 8.316 -8.332 1.00 89.00 102 VAL A C 1
ATOM 839 O O . VAL A 1 102 ?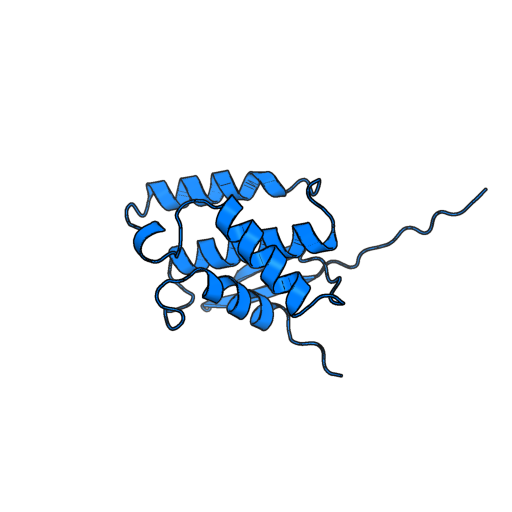 6.541 8.765 -7.520 1.00 89.00 102 VAL A O 1
ATOM 842 N N . SER A 1 103 ? 4.424 8.436 -8.159 1.00 88.62 103 SER A N 1
ATOM 843 C CA . SER A 1 103 ? 3.837 8.978 -6.936 1.00 88.62 103 SER A CA 1
ATOM 844 C C . SER A 1 103 ? 2.450 8.396 -6.709 1.00 88.62 103 SER A C 1
ATOM 846 O O . SER A 1 103 ? 1.663 8.285 -7.653 1.00 88.62 103 SER A O 1
ATOM 848 N N . CYS A 1 104 ? 2.127 8.091 -5.458 1.00 90.81 104 CYS A N 1
ATOM 849 C CA . CYS A 1 104 ? 0.789 7.725 -5.016 1.00 90.81 104 CYS A CA 1
ATOM 850 C C . CYS A 1 104 ? 0.517 8.420 -3.687 1.00 90.81 104 CYS A C 1
ATOM 852 O O . CYS A 1 104 ? 1.330 8.338 -2.771 1.00 90.81 104 CYS A O 1
ATOM 854 N N . GLY A 1 105 ? -0.606 9.120 -3.594 1.00 87.62 105 GLY A N 1
ATOM 855 C CA . GLY A 1 105 ? -0.959 9.852 -2.387 1.00 87.62 105 GLY A CA 1
ATOM 856 C C . GLY A 1 105 ? -2.395 10.338 -2.413 1.00 87.62 105 GLY A C 1
ATOM 857 O O . GLY A 1 105 ? -3.107 10.177 -3.407 1.00 87.62 105 GLY A O 1
ATOM 858 N N . ILE A 1 106 ? -2.812 10.924 -1.298 1.00 87.94 106 ILE A N 1
ATOM 859 C CA . ILE A 1 106 ? -4.130 11.528 -1.135 1.00 87.94 106 ILE A CA 1
ATOM 860 C C . ILE A 1 106 ? -3.970 13.040 -1.256 1.00 87.94 106 ILE A C 1
ATOM 862 O O . ILE A 1 106 ? -3.123 13.635 -0.596 1.00 87.94 106 ILE A O 1
ATOM 866 N N . ASN A 1 107 ? -4.749 13.653 -2.143 1.00 85.88 107 ASN A N 1
ATOM 867 C CA . ASN A 1 107 ? -4.742 15.100 -2.322 1.00 85.88 107 ASN A CA 1
ATOM 868 C C . ASN A 1 107 ? -5.570 15.808 -1.235 1.00 85.88 107 ASN A C 1
ATOM 870 O O . ASN A 1 107 ? -6.316 15.178 -0.489 1.00 85.88 107 ASN A O 1
ATOM 874 N N . GLU A 1 108 ? -5.511 17.140 -1.203 1.00 83.62 108 GLU A N 1
ATOM 875 C CA . GLU A 1 108 ? -6.245 17.986 -0.242 1.00 83.62 108 GLU A CA 1
ATOM 876 C C . GLU A 1 108 ? -7.770 17.773 -0.252 1.00 83.62 108 GLU A C 1
ATOM 878 O O . GLU A 1 108 ? -8.462 18.115 0.702 1.00 83.62 108 GLU A O 1
ATOM 883 N N . ARG A 1 109 ? -8.316 17.198 -1.331 1.00 85.25 109 ARG A N 1
ATOM 884 C CA . ARG A 1 109 ? -9.743 16.871 -1.468 1.00 85.25 109 ARG A CA 1
ATOM 885 C C . ARG A 1 109 ? -10.080 15.452 -0.996 1.00 85.25 109 ARG A C 1
ATOM 887 O O . ARG A 1 109 ? -11.199 15.001 -1.229 1.00 85.25 109 ARG A O 1
ATOM 894 N N . GLY A 1 110 ? -9.122 14.720 -0.427 1.00 81.75 110 GLY A N 1
ATOM 895 C CA . GLY A 1 110 ? -9.293 13.333 0.011 1.00 81.75 110 GLY A CA 1
ATOM 896 C C . GLY A 1 110 ? -9.300 12.304 -1.126 1.00 81.75 110 GLY A C 1
ATOM 897 O O . GLY A 1 110 ? -9.690 11.158 -0.914 1.00 81.75 110 GLY A O 1
ATOM 898 N N .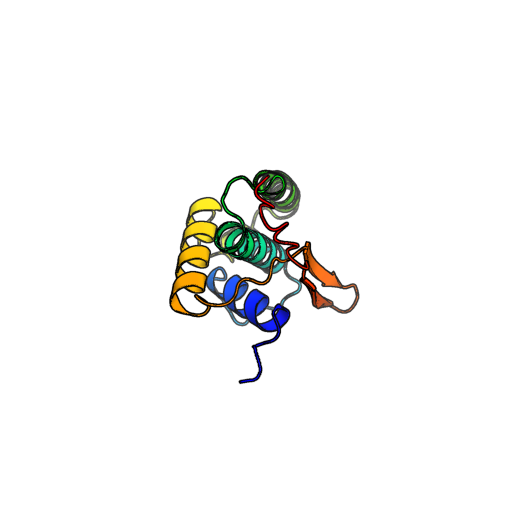 ASN A 1 111 ? -8.897 12.680 -2.346 1.00 86.69 111 ASN A N 1
ATOM 899 C CA . ASN A 1 111 ? -8.859 11.756 -3.479 1.00 86.69 111 ASN A CA 1
ATOM 900 C C . ASN A 1 111 ? -7.474 11.147 -3.657 1.00 86.69 111 ASN A C 1
ATOM 902 O O . ASN A 1 111 ? -6.465 11.841 -3.575 1.00 86.69 111 ASN A O 1
ATOM 906 N N . ILE A 1 112 ? -7.446 9.864 -4.011 1.00 90.38 112 ILE A N 1
ATOM 907 C CA . ILE A 1 112 ? -6.201 9.159 -4.313 1.00 90.38 112 ILE A CA 1
ATOM 908 C C . ILE A 1 112 ? -5.767 9.462 -5.744 1.00 90.38 112 ILE A C 1
ATOM 910 O O . ILE A 1 112 ? -6.475 9.153 -6.715 1.00 90.38 112 ILE A O 1
ATOM 914 N N . GLU A 1 113 ? -4.569 10.019 -5.864 1.00 92.31 113 GLU A N 1
ATOM 915 C CA . GLU A 1 113 ? -3.904 10.345 -7.115 1.00 92.31 113 GLU A CA 1
ATOM 916 C C . GLU A 1 113 ? -2.688 9.448 -7.315 1.00 92.31 113 GLU A C 1
ATOM 918 O O . GLU A 1 113 ? -1.902 9.213 -6.401 1.00 92.31 113 GLU A O 1
ATOM 923 N N . VAL A 1 114 ? -2.540 8.939 -8.538 1.00 93.19 114 VAL A N 1
ATOM 924 C CA . VAL A 1 114 ? -1.416 8.087 -8.926 1.00 93.19 114 VAL A CA 1
ATOM 925 C C . VAL A 1 114 ? -0.820 8.636 -10.209 1.00 93.19 114 VAL A C 1
ATOM 927 O O . VAL A 1 114 ? -1.541 8.824 -11.193 1.00 93.19 114 VAL A O 1
ATOM 930 N N . ARG A 1 115 ? 0.493 8.862 -10.205 1.00 91.94 115 ARG A N 1
ATOM 931 C CA . ARG A 1 115 ? 1.275 9.201 -11.396 1.00 91.94 115 ARG A CA 1
ATOM 932 C C . ARG A 1 115 ? 2.131 8.012 -11.789 1.00 91.94 115 ARG A C 1
ATOM 934 O O . ARG A 1 115 ? 2.779 7.407 -10.939 1.00 91.94 115 ARG A O 1
ATOM 941 N N . VAL A 1 116 ? 2.150 7.718 -13.083 1.00 90.06 116 VAL A N 1
ATOM 942 C CA . VAL A 1 116 ? 2.963 6.642 -13.654 1.00 90.06 116 VAL A CA 1
ATOM 943 C C . VAL A 1 116 ? 4.196 7.188 -14.349 1.00 90.06 116 VAL A C 1
ATOM 945 O O . VAL A 1 116 ? 4.144 8.243 -14.985 1.00 90.06 116 VAL A O 1
ATOM 948 N N . GLY A 1 117 ? 5.292 6.453 -14.226 1.00 80.50 117 GLY A N 1
ATOM 949 C CA . GLY A 1 117 ? 6.500 6.664 -15.007 1.00 80.50 117 GLY A CA 1
ATOM 950 C C . GLY A 1 117 ? 6.375 5.995 -16.370 1.00 80.50 117 GLY A C 1
ATOM 951 O O . GLY A 1 117 ? 5.702 4.975 -16.523 1.00 80.50 117 GLY A O 1
ATOM 952 N N . VAL A 1 118 ? 7.036 6.563 -17.378 1.00 59.41 118 VAL A N 1
ATOM 953 C CA . VAL A 1 118 ? 7.296 5.843 -18.627 1.00 59.41 118 VAL A CA 1
ATOM 954 C C . VAL A 1 118 ? 8.643 5.165 -18.448 1.00 59.41 118 VAL A C 1
ATOM 956 O O . VAL A 1 118 ? 9.669 5.844 -18.461 1.00 59.41 118 VAL A O 1
ATOM 959 N N . VAL A 1 119 ? 8.651 3.841 -18.286 1.00 54.09 119 VAL A N 1
ATOM 960 C CA . VAL A 1 119 ? 9.896 3.068 -18.292 1.00 54.09 119 VAL A CA 1
ATOM 961 C C . VAL A 1 119 ? 10.514 3.220 -19.682 1.00 54.09 119 VAL A C 1
ATOM 963 O O . VAL A 1 119 ? 10.124 2.536 -20.632 1.00 54.09 119 VAL A O 1
ATOM 966 N N . LYS A 1 120 ? 11.479 4.132 -19.836 1.00 44.72 120 LYS A N 1
ATOM 967 C CA . LYS A 1 120 ? 12.390 4.095 -20.979 1.00 44.72 120 LYS A CA 1
ATOM 968 C C . LYS A 1 120 ? 13.269 2.871 -20.770 1.00 44.72 120 LYS A C 1
ATOM 970 O O . LYS A 1 120 ? 14.306 2.949 -20.124 1.00 44.72 120 LYS A O 1
ATOM 975 N N . ARG A 1 121 ? 12.850 1.725 -21.307 1.00 46.28 121 ARG A N 1
ATOM 976 C CA . ARG A 1 121 ? 13.792 0.642 -21.585 1.00 46.28 121 ARG A CA 1
ATOM 977 C C . ARG A 1 121 ? 14.736 1.192 -22.645 1.00 46.28 121 ARG A C 1
ATOM 979 O O . ARG A 1 121 ? 14.413 1.157 -23.831 1.00 46.28 121 ARG A O 1
ATOM 986 N N . GLU A 1 122 ? 15.842 1.799 -22.222 1.00 41.03 122 GLU A N 1
ATOM 987 C CA . GLU A 1 122 ? 16.941 2.082 -23.131 1.00 41.03 122 GLU A CA 1
ATOM 988 C C . GLU A 1 122 ? 17.352 0.738 -23.724 1.00 41.03 122 GLU A C 1
ATOM 990 O O . GLU A 1 122 ? 17.868 -0.146 -23.041 1.00 41.03 122 GLU A O 1
ATOM 995 N N . GLY A 1 123 ? 16.985 0.540 -24.990 1.00 40.00 123 GLY A N 1
ATOM 996 C CA . GLY A 1 123 ? 17.395 -0.625 -25.740 1.00 40.00 123 GLY A CA 1
ATOM 997 C C . GLY A 1 123 ? 18.911 -0.676 -25.720 1.00 40.00 123 GLY A C 1
ATOM 998 O O . GLY A 1 123 ? 19.565 0.287 -26.124 1.00 40.00 123 GLY A O 1
ATOM 999 N N . ILE A 1 124 ? 19.444 -1.805 -25.263 1.00 47.53 124 ILE A N 1
ATOM 1000 C CA . ILE A 1 124 ? 20.827 -2.201 -25.485 1.00 47.53 124 ILE A CA 1
ATOM 1001 C C . ILE A 1 124 ? 21.066 -2.080 -26.993 1.00 47.53 124 ILE A C 1
ATOM 1003 O O . ILE A 1 124 ? 20.641 -2.922 -27.785 1.00 47.53 124 ILE A O 1
ATOM 1007 N N . ARG A 1 125 ? 21.687 -0.976 -27.413 1.00 43.25 125 ARG A N 1
ATOM 1008 C CA . ARG A 1 125 ? 22.261 -0.858 -28.745 1.00 43.25 125 ARG A CA 1
ATOM 1009 C C . ARG A 1 125 ? 23.592 -1.581 -28.678 1.00 43.25 125 ARG A C 1
ATOM 1011 O O . ARG A 1 125 ? 24.574 -1.019 -28.212 1.00 43.25 125 ARG A O 1
ATOM 1018 N N . ASN A 1 126 ? 23.589 -2.824 -29.150 1.00 41.59 126 ASN A N 1
ATOM 1019 C CA . ASN A 1 126 ? 24.809 -3.502 -29.563 1.00 41.59 126 ASN A CA 1
ATOM 1020 C C . ASN A 1 126 ? 25.586 -2.589 -30.521 1.00 41.59 126 ASN A C 1
ATOM 1022 O O . ASN A 1 126 ? 25.079 -2.255 -31.598 1.00 41.59 126 ASN A O 1
ATOM 1026 N N . ARG A 1 127 ? 26.807 -2.227 -30.133 1.00 50.84 127 ARG A N 1
ATOM 1027 C CA . ARG A 1 127 ? 27.952 -2.059 -31.027 1.00 50.84 127 ARG A CA 1
ATOM 1028 C C . ARG A 1 127 ? 29.198 -2.532 -30.310 1.00 50.84 127 ARG A C 1
ATOM 1030 O O . ARG A 1 127 ? 29.337 -2.173 -29.124 1.00 50.84 127 ARG A O 1
#

pLDDT: mean 84.31, std 15.35, range [39.94, 97.75]

Sequence (127 aa):
MNEKKLSKVMIEMAKQLLKQPQEIPSSEPFHVALLLATVAWNREVVGDDFQSNDHYYDLIREIEKHDPVLWDDLVSSDCEAMIS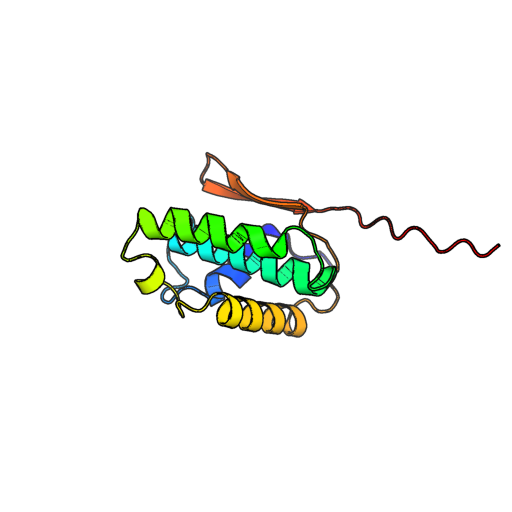KLREYKRNKYLGDTREIVSCGINERGNIEVRVGVVKREGIRNR

Secondary structure (DSSP, 8-state):
--PPPHHHHHHHHHTTSBSSTTS-TTSHHHHHHHHHHHHHHHHHHH-TT-TTSSHHHHHHHHHHHH-TTGGGGBS-S-HHHHHHHHHHHHHHHHTT--PEEEEEEE-TTS-EEEEEE----------